Protein AF-A0A935YVG5-F1 (afdb_monomer_lite)

Structure (mmCIF, N/CA/C/O backbone):
data_AF-A0A935YVG5-F1
#
_entry.id   AF-A0A935YVG5-F1
#
loop_
_atom_site.group_PDB
_atom_site.id
_atom_site.type_symbol
_atom_site.label_atom_id
_atom_site.label_alt_id
_atom_site.label_comp_id
_atom_site.label_asym_id
_atom_site.label_entity_id
_atom_site.label_seq_id
_atom_site.pdbx_PDB_ins_code
_atom_site.Cartn_x
_atom_site.Cartn_y
_atom_site.Cartn_z
_atom_site.occupancy
_atom_site.B_iso_or_equiv
_atom_site.auth_seq_id
_atom_site.auth_comp_id
_atom_site.auth_asym_id
_atom_site.auth_atom_id
_atom_site.pdbx_PDB_model_num
ATOM 1 N N . MET A 1 1 ? 6.393 18.373 -29.516 1.00 70.44 1 MET A N 1
ATOM 2 C CA . MET A 1 1 ? 6.713 17.348 -30.542 1.00 70.44 1 MET A CA 1
ATOM 3 C C . MET A 1 1 ? 8.083 16.684 -30.357 1.00 70.44 1 MET A C 1
ATOM 5 O O . MET A 1 1 ? 8.184 15.503 -30.648 1.00 70.44 1 MET A O 1
ATOM 9 N N . TYR A 1 2 ? 9.106 17.361 -29.819 1.00 85.50 2 TYR A N 1
ATOM 10 C CA . TYR A 1 2 ? 10.445 16.775 -29.610 1.00 85.50 2 TYR A CA 1
ATOM 11 C C . TYR A 1 2 ? 10.489 15.604 -28.601 1.00 85.50 2 TYR A C 1
ATOM 13 O O . TYR A 1 2 ? 11.036 14.546 -28.892 1.00 85.50 2 TYR A O 1
ATOM 21 N N . ILE A 1 3 ? 9.833 15.750 -27.446 1.00 87.69 3 ILE A N 1
ATOM 22 C CA . ILE A 1 3 ? 9.812 14.728 -26.379 1.00 87.69 3 ILE A CA 1
ATOM 23 C C . ILE A 1 3 ? 9.183 13.404 -26.831 1.00 87.69 3 ILE A C 1
ATOM 25 O O . ILE A 1 3 ? 9.707 12.338 -26.523 1.00 87.69 3 ILE A O 1
ATOM 29 N N . ILE A 1 4 ? 8.094 13.463 -27.603 1.00 86.81 4 ILE A N 1
ATOM 30 C CA . ILE A 1 4 ? 7.417 12.257 -28.103 1.00 86.81 4 ILE A CA 1
ATOM 31 C C . ILE A 1 4 ? 8.350 11.479 -29.037 1.00 86.81 4 ILE A C 1
ATOM 33 O O . ILE A 1 4 ? 8.451 10.266 -28.897 1.00 86.81 4 ILE A O 1
ATOM 37 N N . SER A 1 5 ? 9.087 12.179 -29.909 1.00 83.69 5 SER A N 1
ATOM 38 C CA . SER A 1 5 ? 10.073 11.571 -30.814 1.00 83.69 5 SER A CA 1
ATOM 39 C C . SER A 1 5 ? 11.172 10.815 -30.056 1.00 83.69 5 SER A C 1
ATOM 41 O O . SER A 1 5 ? 11.518 9.683 -30.412 1.00 83.69 5 SER A O 1
ATOM 43 N N . ILE A 1 6 ? 11.675 11.392 -28.958 1.00 83.81 6 ILE A N 1
ATOM 44 C CA . ILE A 1 6 ? 12.670 10.736 -28.098 1.00 83.81 6 ILE A CA 1
ATOM 45 C C . ILE A 1 6 ? 12.079 9.484 -27.447 1.00 83.81 6 ILE A C 1
ATOM 47 O O . ILE A 1 6 ? 12.700 8.424 -27.499 1.00 83.81 6 ILE A O 1
ATOM 51 N N . ILE A 1 7 ? 10.867 9.570 -26.890 1.00 84.38 7 ILE A N 1
ATOM 52 C CA . ILE A 1 7 ? 10.200 8.423 -26.255 1.00 84.38 7 ILE A CA 1
ATOM 53 C C . ILE A 1 7 ? 10.009 7.288 -27.266 1.00 84.38 7 ILE A C 1
ATOM 55 O O . ILE A 1 7 ? 10.341 6.142 -26.969 1.00 84.38 7 ILE A O 1
ATOM 59 N N . THR A 1 8 ? 9.537 7.590 -28.478 1.00 81.75 8 THR A N 1
ATOM 60 C CA . THR A 1 8 ? 9.372 6.581 -29.533 1.00 81.75 8 THR A CA 1
ATOM 61 C C . THR A 1 8 ? 10.702 5.982 -29.986 1.00 81.75 8 THR A C 1
ATOM 63 O O . THR A 1 8 ? 10.772 4.777 -30.223 1.00 81.75 8 THR A O 1
ATOM 66 N N . SER A 1 9 ? 11.770 6.782 -30.036 1.00 79.94 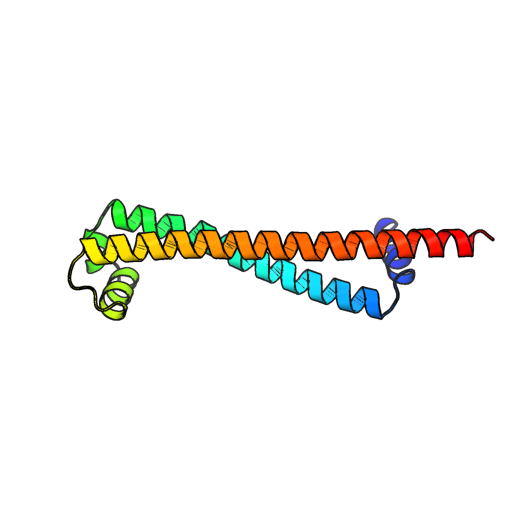9 SER A N 1
ATOM 67 C CA . SER A 1 9 ? 13.114 6.320 -30.402 1.00 79.94 9 SER A CA 1
ATOM 68 C C . SER A 1 9 ? 13.674 5.360 -29.353 1.00 79.94 9 SER A C 1
ATOM 70 O O . SER A 1 9 ? 14.085 4.251 -29.692 1.00 79.94 9 SER A O 1
ATOM 72 N N . VAL A 1 10 ? 13.589 5.717 -28.069 1.00 80.00 10 VAL A N 1
ATOM 73 C CA . VAL A 1 10 ? 13.984 4.842 -26.954 1.00 80.00 10 VAL A CA 1
ATOM 74 C C . VAL A 1 10 ? 13.149 3.562 -26.951 1.00 80.00 10 VAL A C 1
ATOM 76 O O . VAL A 1 10 ? 13.686 2.462 -26.836 1.00 80.00 10 VAL A O 1
ATOM 79 N N . TYR A 1 11 ? 11.838 3.676 -27.164 1.00 80.81 11 TYR A N 1
ATOM 80 C CA . TYR A 1 11 ? 10.948 2.519 -27.217 1.00 80.81 11 TYR A CA 1
ATOM 81 C C . TYR A 1 11 ? 11.244 1.590 -28.406 1.00 80.81 11 TYR A C 1
ATOM 83 O O . TYR A 1 11 ? 10.992 0.387 -28.329 1.00 80.81 11 TYR A O 1
ATOM 91 N N . SER A 1 12 ? 11.795 2.103 -29.508 1.00 81.38 12 SER A N 1
ATOM 92 C CA . SER A 1 12 ? 12.202 1.296 -30.667 1.00 81.38 12 SER A CA 1
ATOM 93 C C . SER A 1 12 ? 13.457 0.448 -30.402 1.00 81.38 12 SER A C 1
ATOM 95 O O . SER A 1 12 ? 13.623 -0.621 -30.992 1.00 81.38 12 SER A O 1
ATOM 97 N N . ILE A 1 13 ? 14.307 0.879 -29.462 1.00 82.88 13 ILE A N 1
ATOM 98 C CA . ILE A 1 13 ? 15.542 0.181 -29.075 1.00 82.88 13 ILE A CA 1
ATOM 99 C C . ILE A 1 13 ? 15.243 -1.051 -28.200 1.00 82.88 13 ILE A C 1
ATOM 101 O O . ILE A 1 13 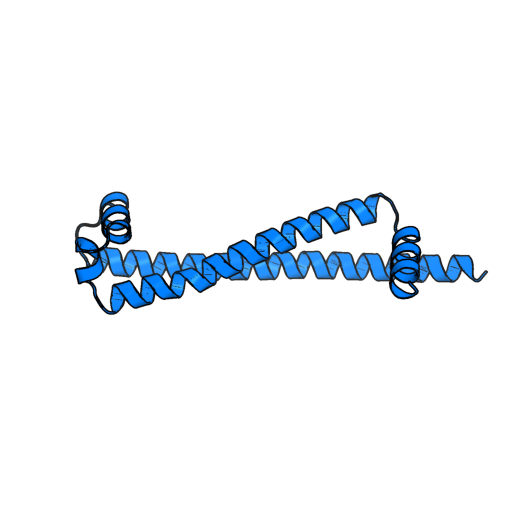? 16.032 -1.992 -28.168 1.00 82.88 13 ILE A O 1
ATOM 105 N N . LEU A 1 14 ? 14.089 -1.100 -27.528 1.00 81.62 14 LEU A N 1
ATOM 106 C CA . LEU A 1 14 ? 13.713 -2.241 -26.688 1.00 81.62 14 LEU A CA 1
ATOM 107 C C . LEU A 1 14 ? 13.173 -3.424 -27.503 1.00 81.62 14 LEU A C 1
ATOM 109 O O . LEU A 1 14 ? 12.308 -3.274 -28.372 1.00 81.62 14 LEU A O 1
ATOM 113 N N . ASN A 1 15 ? 13.602 -4.630 -27.127 1.00 85.25 15 ASN A N 1
ATOM 114 C CA . ASN A 1 15 ? 13.069 -5.881 -27.666 1.00 85.25 15 ASN A CA 1
ATOM 115 C C . ASN A 1 15 ? 11.648 -6.170 -27.146 1.00 85.25 15 ASN A C 1
ATOM 117 O O . ASN A 1 15 ? 11.240 -5.690 -26.087 1.00 85.25 15 ASN A O 1
ATOM 121 N N . ARG A 1 16 ? 10.891 -7.007 -27.874 1.00 84.19 16 ARG A N 1
ATOM 122 C CA . ARG A 1 16 ? 9.499 -7.367 -27.532 1.00 84.19 16 ARG A CA 1
ATOM 123 C C . ARG A 1 16 ? 9.370 -7.957 -26.123 1.00 84.19 16 ARG A C 1
ATOM 125 O O . ARG A 1 16 ? 8.459 -7.586 -25.395 1.00 84.19 16 ARG A O 1
ATOM 132 N N . GLU A 1 17 ? 10.323 -8.791 -25.713 1.00 86.00 17 GLU A N 1
ATOM 133 C CA . GLU A 1 17 ? 10.368 -9.375 -24.366 1.00 86.00 17 GLU A CA 1
ATOM 134 C C . GLU A 1 17 ? 10.540 -8.311 -23.264 1.00 86.00 17 GLU A C 1
ATOM 136 O O . GLU A 1 17 ? 9.843 -8.344 -22.250 1.00 86.00 17 GLU A O 1
ATOM 141 N N . GLN A 1 18 ? 11.421 -7.324 -23.475 1.00 86.94 18 GLN A N 1
ATOM 142 C CA . GLN A 1 18 ? 11.660 -6.239 -22.514 1.00 86.94 18 GLN A CA 1
ATOM 143 C C . GLN A 1 18 ? 10.421 -5.359 -22.349 1.00 86.94 18 GLN A C 1
ATOM 145 O O . GLN A 1 18 ? 10.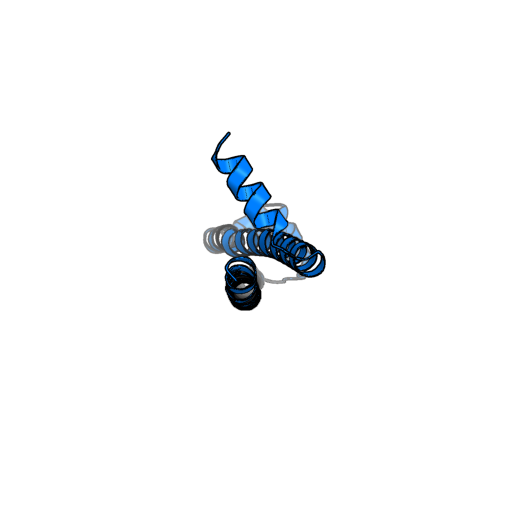100 -4.961 -21.234 1.00 86.94 18 GLN A O 1
ATOM 150 N N . LYS A 1 19 ? 9.690 -5.105 -23.441 1.00 87.50 19 LYS A N 1
ATOM 151 C CA . LYS A 1 19 ? 8.429 -4.350 -23.415 1.00 87.50 19 LYS A CA 1
ATOM 152 C C . LYS A 1 19 ? 7.356 -5.063 -22.597 1.00 87.50 19 LYS A C 1
ATOM 154 O O . LYS A 1 19 ? 6.702 -4.421 -21.780 1.00 87.50 19 LYS A O 1
ATOM 159 N N . THR A 1 20 ? 7.201 -6.376 -22.772 1.00 89.06 20 THR A N 1
ATOM 160 C CA . THR A 1 20 ? 6.238 -7.169 -21.994 1.00 89.06 20 THR A CA 1
ATOM 161 C C . THR A 1 20 ? 6.611 -7.211 -20.511 1.00 89.06 20 THR A C 1
ATOM 163 O O . THR A 1 20 ? 5.745 -6.982 -19.669 1.00 89.06 20 THR A O 1
ATOM 166 N N . LYS A 1 21 ? 7.894 -7.424 -20.177 1.00 89.56 21 LYS A N 1
ATOM 167 C CA . LYS A 1 21 ? 8.371 -7.383 -18.781 1.00 89.56 21 LYS A CA 1
ATOM 168 C C . LYS A 1 21 ? 8.148 -6.011 -18.141 1.00 89.56 21 LYS A C 1
ATOM 170 O O . LYS A 1 21 ? 7.664 -5.942 -17.016 1.00 89.56 21 LYS A O 1
ATOM 175 N N . MET A 1 22 ? 8.434 -4.933 -18.871 1.00 89.94 22 MET A N 1
ATOM 176 C CA . MET A 1 22 ? 8.201 -3.562 -18.411 1.00 89.94 22 MET A CA 1
ATOM 177 C C . MET A 1 22 ? 6.718 -3.298 -18.129 1.00 89.94 22 MET A C 1
ATOM 179 O O . MET A 1 22 ? 6.390 -2.749 -17.083 1.00 89.94 22 MET A O 1
ATOM 183 N N . LEU A 1 23 ? 5.817 -3.724 -19.023 1.00 91.25 23 LEU A N 1
ATOM 184 C CA . LEU A 1 23 ? 4.374 -3.561 -18.828 1.00 91.25 23 LEU A CA 1
ATOM 185 C C . LEU A 1 23 ? 3.876 -4.336 -17.601 1.00 91.25 23 LEU A C 1
ATOM 187 O O . LEU A 1 23 ? 3.104 -3.801 -16.809 1.00 91.25 23 LEU A O 1
ATOM 191 N N . PHE A 1 24 ? 4.343 -5.572 -17.415 1.00 93.06 24 PHE A N 1
ATOM 192 C CA . PHE A 1 24 ? 3.984 -6.381 -16.251 1.00 93.06 24 PHE A CA 1
ATOM 193 C C . PHE A 1 24 ? 4.455 -5.735 -14.939 1.00 93.06 24 PHE A C 1
ATOM 195 O O . PHE A 1 24 ? 3.675 -5.611 -13.997 1.00 93.06 24 PHE A O 1
ATOM 202 N N . LEU A 1 25 ? 5.701 -5.250 -14.901 1.00 93.19 25 LEU A N 1
ATOM 203 C CA . LEU A 1 25 ? 6.248 -4.521 -13.753 1.00 93.19 25 LEU A CA 1
ATOM 204 C C . LEU A 1 25 ? 5.484 -3.225 -13.471 1.00 93.19 25 LEU A C 1
ATOM 206 O O . LEU A 1 25 ? 5.259 -2.902 -12.310 1.00 93.19 25 LEU A O 1
ATOM 210 N N . GLN A 1 26 ? 5.041 -2.510 -14.508 1.00 93.31 26 GLN A N 1
ATOM 211 C CA . GLN A 1 26 ? 4.241 -1.296 -14.352 1.00 93.31 26 GLN A CA 1
ATOM 212 C C . GLN A 1 26 ? 2.878 -1.589 -13.711 1.00 93.31 26 GLN A C 1
ATOM 214 O O . GLN A 1 26 ? 2.447 -0.861 -12.818 1.00 93.31 26 GLN A O 1
ATOM 219 N N . ILE A 1 27 ? 2.210 -2.664 -14.141 1.00 95.31 27 ILE A N 1
ATOM 220 C CA . ILE A 1 27 ? 0.939 -3.106 -13.550 1.00 95.31 27 ILE A CA 1
ATOM 221 C C . ILE A 1 27 ? 1.159 -3.535 -12.095 1.00 95.31 27 ILE A C 1
ATOM 223 O O . ILE A 1 27 ? 0.411 -3.120 -11.211 1.00 95.31 27 ILE A O 1
ATOM 227 N N . PHE A 1 28 ? 2.213 -4.310 -11.828 1.00 93.62 28 PHE A N 1
ATOM 228 C CA . PHE A 1 28 ? 2.562 -4.736 -10.473 1.00 93.62 28 PHE A CA 1
ATOM 229 C C . PHE A 1 28 ? 2.885 -3.547 -9.557 1.00 93.62 28 PHE A C 1
ATOM 231 O O . PHE A 1 28 ? 2.457 -3.514 -8.406 1.00 93.62 28 PHE A O 1
ATOM 238 N N . PHE A 1 29 ? 3.568 -2.526 -10.078 1.00 95.06 29 PHE A N 1
ATOM 239 C CA . PHE A 1 29 ? 3.839 -1.284 -9.358 1.00 95.06 29 PHE A CA 1
ATOM 240 C C . PHE A 1 29 ? 2.565 -0.505 -9.025 1.00 95.06 29 PHE A C 1
ATOM 242 O O . PHE A 1 29 ? 2.397 -0.071 -7.887 1.00 95.06 29 PHE A O 1
ATOM 249 N N . ALA A 1 30 ? 1.638 -0.378 -9.977 1.00 96.19 30 ALA A N 1
ATOM 250 C CA . ALA A 1 30 ? 0.347 0.256 -9.719 1.00 96.19 30 ALA A CA 1
ATOM 251 C C . ALA A 1 30 ? -0.442 -0.492 -8.631 1.00 96.19 30 ALA A C 1
ATOM 253 O O . ALA A 1 30 ? -1.002 0.128 -7.730 1.00 96.19 30 ALA A O 1
ATOM 254 N N . PHE A 1 31 ? -0.433 -1.826 -8.669 1.00 96.00 31 PHE A N 1
ATOM 255 C CA . PHE A 1 31 ? -1.062 -2.654 -7.642 1.00 96.00 31 PHE A CA 1
ATOM 256 C C . PHE A 1 31 ? -0.404 -2.483 -6.263 1.00 96.00 31 PHE A C 1
ATOM 258 O O . PHE A 1 31 ? -1.095 -2.305 -5.261 1.00 96.00 31 PHE A O 1
ATOM 265 N N . SER A 1 32 ? 0.930 -2.456 -6.215 1.00 96.25 32 SER A N 1
ATOM 266 C CA . SER A 1 32 ? 1.702 -2.173 -5.000 1.00 96.25 32 SER A CA 1
ATOM 267 C C . SER A 1 32 ? 1.329 -0.823 -4.384 1.00 96.25 32 SER A C 1
ATOM 269 O O . SER A 1 32 ? 1.119 -0.738 -3.177 1.00 96.25 32 SER A O 1
ATOM 271 N N . ALA A 1 33 ? 1.152 0.218 -5.204 1.00 95.94 33 ALA A N 1
ATOM 272 C CA . ALA A 1 33 ? 0.728 1.534 -4.731 1.00 95.94 33 ALA A CA 1
ATOM 273 C C . ALA A 1 33 ? -0.670 1.506 -4.086 1.00 95.94 33 ALA A C 1
ATOM 275 O O . ALA A 1 33 ? -0.882 2.139 -3.053 1.00 95.94 33 ALA A O 1
ATOM 276 N N . VAL A 1 34 ? -1.615 0.738 -4.639 1.00 96.81 34 VAL A N 1
ATOM 277 C CA . VAL A 1 34 ? -2.946 0.565 -4.030 1.00 96.81 34 VAL A CA 1
ATOM 278 C C . VAL A 1 34 ? -2.836 -0.113 -2.664 1.00 96.81 34 VAL A C 1
ATOM 280 O O . VAL A 1 34 ? -3.425 0.368 -1.697 1.00 96.81 34 VAL A O 1
ATOM 283 N N . ILE A 1 35 ? -2.042 -1.183 -2.554 1.00 96.19 35 ILE A N 1
ATOM 284 C CA . ILE A 1 35 ? -1.797 -1.861 -1.272 1.00 96.19 35 ILE A CA 1
ATOM 285 C C . ILE A 1 35 ? -1.165 -0.900 -0.261 1.00 96.19 35 ILE A C 1
ATOM 287 O O . ILE A 1 35 ? -1.574 -0.890 0.898 1.00 96.19 35 ILE A O 1
ATOM 291 N N . GLN A 1 36 ? -0.218 -0.067 -0.693 1.00 95.62 36 GLN A N 1
ATOM 292 C CA . GLN A 1 36 ? 0.419 0.928 0.169 1.00 95.62 36 GLN A CA 1
ATOM 293 C C . GLN A 1 36 ? -0.575 1.927 0.744 1.00 95.62 36 GLN A C 1
ATOM 295 O O . GLN A 1 36 ? -0.582 2.175 1.951 1.00 95.62 36 GLN A O 1
ATOM 300 N N . VAL A 1 37 ? -1.451 2.463 -0.107 1.00 96.38 37 VAL A N 1
ATOM 301 C CA . VAL A 1 37 ? -2.501 3.387 0.325 1.00 96.38 37 VAL A CA 1
ATOM 302 C C . VAL A 1 37 ? -3.436 2.707 1.320 1.00 96.38 37 VAL A C 1
ATOM 304 O O . VAL A 1 37 ? -3.728 3.293 2.356 1.00 96.38 37 VAL A O 1
ATOM 307 N N . ILE A 1 38 ? -3.855 1.465 1.063 1.00 95.12 38 ILE A N 1
ATOM 308 C CA . ILE A 1 38 ? -4.707 0.695 1.983 1.00 95.12 38 ILE A CA 1
ATOM 309 C C . ILE A 1 38 ? -3.997 0.455 3.325 1.00 95.12 38 ILE A C 1
ATOM 311 O O . ILE A 1 38 ? -4.598 0.641 4.385 1.00 95.12 38 ILE A O 1
ATOM 315 N N . GLY A 1 39 ? -2.716 0.080 3.293 1.00 94.38 39 GLY A N 1
ATOM 316 C CA . GLY A 1 39 ? -1.908 -0.162 4.485 1.00 94.38 39 GLY A CA 1
ATOM 317 C C . GLY A 1 39 ? -1.803 1.078 5.371 1.00 94.38 39 GLY A C 1
ATOM 318 O O . GLY A 1 39 ? -2.072 1.000 6.567 1.00 94.38 39 GLY A O 1
ATOM 319 N N . VAL A 1 40 ? -1.497 2.240 4.790 1.00 93.38 40 VAL A N 1
ATOM 320 C CA . VAL A 1 40 ? -1.432 3.518 5.524 1.00 93.38 40 VAL A CA 1
ATOM 321 C C . VAL A 1 40 ? -2.820 3.980 5.977 1.00 93.38 40 VAL A C 1
ATOM 323 O O . VAL A 1 40 ? -2.983 4.424 7.113 1.00 93.38 40 VAL A O 1
ATOM 326 N N . ALA A 1 41 ? -3.842 3.826 5.132 1.00 94.19 41 ALA A N 1
ATOM 327 C CA . ALA A 1 41 ? -5.218 4.190 5.461 1.00 94.19 41 ALA A CA 1
ATOM 328 C C . ALA A 1 41 ? -5.774 3.388 6.645 1.00 94.19 41 ALA A C 1
ATOM 330 O O . ALA A 1 41 ? -6.646 3.898 7.341 1.00 94.19 41 ALA A O 1
ATOM 331 N N . SER A 1 42 ? -5.250 2.188 6.924 1.00 92.06 42 SER A N 1
ATOM 332 C CA . SER A 1 42 ? -5.648 1.365 8.078 1.00 92.06 42 SER A CA 1
ATOM 333 C C . SER A 1 42 ? -5.310 1.976 9.448 1.00 92.06 42 SER A C 1
ATOM 335 O O . SER A 1 42 ? -5.880 1.565 10.460 1.00 92.06 42 SER A O 1
ATOM 337 N N . ILE A 1 43 ? -4.430 2.984 9.497 1.00 92.06 43 ILE A N 1
ATOM 338 C CA . ILE A 1 43 ? -4.062 3.687 10.734 1.00 92.06 43 ILE A CA 1
ATOM 339 C C . ILE A 1 43 ? -5.227 4.546 11.236 1.00 92.06 43 ILE A C 1
ATOM 341 O O . ILE A 1 43 ? -5.544 4.529 12.422 1.00 92.06 43 ILE A O 1
ATOM 345 N N . ALA A 1 44 ? -5.899 5.273 10.341 1.00 91.94 44 ALA A N 1
ATOM 346 C CA . ALA A 1 44 ? -7.002 6.164 10.700 1.00 91.94 44 ALA A CA 1
ATOM 347 C C . ALA A 1 44 ? -8.167 5.460 11.434 1.00 91.94 44 ALA A C 1
ATOM 349 O O . ALA A 1 44 ? -8.538 5.924 12.515 1.00 91.94 44 ALA A O 1
ATOM 350 N N . PRO A 1 45 ? -8.735 4.339 10.937 1.00 90.44 45 PRO A N 1
ATOM 351 C CA . PRO A 1 45 ? -9.792 3.628 11.647 1.00 90.44 45 PRO A CA 1
ATOM 352 C C . PRO A 1 45 ? -9.301 3.009 12.960 1.00 90.44 45 PRO A C 1
ATOM 354 O O . PRO A 1 45 ? -10.070 2.970 13.914 1.00 90.44 45 PRO A O 1
ATOM 357 N N . PHE A 1 46 ? -8.034 2.592 13.053 1.00 91.31 46 PHE A N 1
ATOM 358 C CA . PHE A 1 46 ? -7.466 2.102 14.311 1.00 91.31 46 PHE A CA 1
ATOM 359 C C . PHE A 1 46 ? -7.393 3.203 15.376 1.00 91.31 46 PHE A C 1
ATOM 361 O O . PHE A 1 46 ? -7.874 3.009 16.491 1.00 91.31 46 PHE A O 1
ATOM 368 N N . ILE A 1 47 ? -6.870 4.381 15.021 1.00 91.75 47 ILE A N 1
ATOM 369 C CA . ILE A 1 47 ? -6.821 5.537 15.928 1.00 91.75 47 ILE A CA 1
ATOM 370 C C . ILE A 1 47 ? -8.230 5.967 16.348 1.00 91.75 47 ILE A C 1
ATOM 372 O O . ILE A 1 47 ? -8.462 6.257 17.522 1.00 91.75 47 ILE A O 1
ATOM 376 N N . GLY A 1 48 ? -9.185 5.976 15.414 1.00 90.69 48 GLY A N 1
ATOM 377 C CA . GLY A 1 48 ? -10.583 6.279 15.718 1.00 90.69 48 GLY A CA 1
ATOM 378 C C . GLY A 1 48 ? -11.192 5.296 16.719 1.00 90.69 48 GLY A C 1
ATOM 379 O O . GLY A 1 48 ? -11.852 5.717 17.667 1.00 90.69 48 GLY A O 1
ATOM 380 N N . LEU A 1 49 ? -10.909 4.002 16.554 1.00 91.38 49 LEU A N 1
ATOM 381 C CA . LEU A 1 49 ? -11.411 2.951 17.431 1.00 91.38 49 LEU A CA 1
ATOM 382 C C . LEU A 1 49 ? -10.865 3.061 18.864 1.00 91.38 49 LEU A C 1
ATOM 384 O O . LEU A 1 49 ? -11.638 2.952 19.811 1.00 91.38 49 LEU A O 1
ATOM 388 N N . ILE A 1 50 ? -9.560 3.306 19.038 1.00 91.62 50 ILE A N 1
ATOM 389 C CA . ILE A 1 50 ? -8.964 3.442 20.383 1.00 91.62 50 ILE A CA 1
ATOM 390 C C . ILE A 1 50 ? -9.367 4.746 21.080 1.00 91.62 50 ILE A C 1
ATOM 392 O O . ILE A 1 50 ? -9.406 4.798 22.305 1.00 91.62 50 ILE A O 1
ATOM 396 N N . SER A 1 51 ? -9.655 5.798 20.306 1.00 91.69 51 SER A N 1
ATOM 397 C CA . SER A 1 51 ? -10.017 7.118 20.838 1.00 91.69 51 SER A CA 1
ATOM 398 C C . SER A 1 51 ? -11.463 7.161 21.330 1.00 91.69 51 SER A C 1
ATOM 400 O O . SER A 1 51 ? -11.765 7.875 22.282 1.00 91.69 51 SER A O 1
ATOM 402 N N . ASN A 1 52 ? -12.361 6.409 20.686 1.00 90.88 52 ASN A N 1
ATOM 403 C CA . ASN A 1 52 ? -13.740 6.255 21.131 1.00 90.88 52 ASN A CA 1
ATOM 404 C C . ASN A 1 52 ? -14.221 4.804 20.938 1.00 90.88 52 ASN A C 1
ATOM 406 O O . ASN A 1 52 ? -14.762 4.477 19.876 1.00 90.88 52 ASN A O 1
ATOM 410 N N . PRO A 1 53 ? -14.093 3.947 21.965 1.00 85.44 53 PRO A N 1
ATOM 411 C CA . PRO A 1 53 ? -14.545 2.558 21.907 1.00 85.44 53 PRO A CA 1
ATOM 412 C C . PRO A 1 53 ? -16.065 2.396 21.736 1.00 85.44 53 PRO A C 1
ATOM 414 O O . PRO A 1 53 ? -16.512 1.376 21.211 1.00 85.44 53 PRO A O 1
ATOM 417 N N . GLU A 1 54 ? -16.878 3.405 22.081 1.00 87.44 54 GLU A N 1
ATOM 418 C CA . GLU A 1 54 ? -18.326 3.398 21.795 1.00 87.44 54 GLU A CA 1
ATOM 419 C C . GLU A 1 54 ? -18.626 3.469 20.284 1.00 87.44 54 GLU A C 1
ATOM 421 O O . GLU A 1 54 ? -19.748 3.213 19.839 1.00 87.44 54 GLU A O 1
ATOM 426 N N . SER A 1 55 ? -17.614 3.740 19.450 1.00 85.56 55 SER A N 1
ATOM 427 C CA . SER A 1 55 ? -17.724 3.666 17.987 1.00 85.56 55 SER A CA 1
ATOM 428 C C . SER A 1 55 ? -18.111 2.269 17.488 1.00 85.56 55 SER A C 1
ATOM 430 O O . SER A 1 55 ? -18.642 2.147 16.386 1.00 85.56 55 SER A O 1
ATOM 432 N N . ILE A 1 56 ? -17.879 1.217 18.285 1.00 86.69 56 ILE A N 1
ATOM 433 C CA . ILE A 1 56 ? -18.232 -0.168 17.939 1.00 8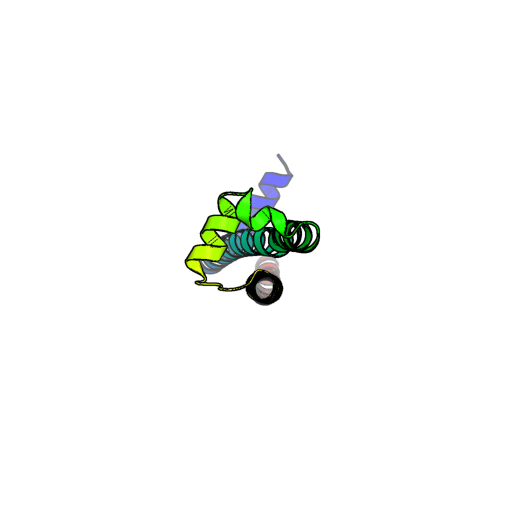6.69 56 ILE A CA 1
ATOM 434 C C . ILE A 1 56 ? -19.746 -0.348 17.822 1.00 86.69 56 ILE A C 1
ATOM 436 O O . ILE A 1 56 ? -20.205 -1.018 16.904 1.00 86.69 56 ILE A O 1
ATOM 440 N N . SER A 1 57 ? -20.527 0.259 18.720 1.00 83.00 57 SER A N 1
ATOM 441 C CA . SER A 1 57 ? -21.990 0.138 18.720 1.00 83.00 57 SER A CA 1
ATOM 442 C C . SER A 1 57 ? -22.669 1.159 17.805 1.00 83.00 57 SER A C 1
ATOM 444 O O . SER A 1 57 ? -23.762 0.910 17.300 1.00 83.00 57 SER A O 1
ATOM 446 N N . THR A 1 58 ? -22.027 2.303 17.565 1.00 86.81 58 THR A N 1
ATOM 447 C CA . THR A 1 58 ? -22.598 3.404 16.774 1.00 86.81 58 THR A CA 1
ATOM 448 C C . THR A 1 58 ? -22.276 3.311 15.281 1.00 86.81 58 THR A C 1
ATOM 450 O O . THR A 1 58 ? -23.088 3.724 14.449 1.00 86.81 58 THR A O 1
ATOM 453 N N . ASN A 1 59 ? -21.126 2.744 14.900 1.00 88.44 59 ASN A N 1
ATOM 454 C CA . ASN A 1 59 ? -20.724 2.608 13.503 1.00 88.44 59 ASN A CA 1
ATOM 455 C C . ASN A 1 59 ? -21.024 1.202 12.965 1.00 88.44 59 ASN A C 1
ATOM 457 O O . ASN A 1 59 ? -20.473 0.209 13.435 1.00 88.44 59 ASN A O 1
ATOM 461 N N . LYS A 1 60 ? -21.822 1.127 11.892 1.00 89.12 60 LYS A N 1
ATOM 462 C CA . LYS A 1 60 ? -22.178 -0.136 11.220 1.00 89.12 60 LYS A CA 1
ATOM 463 C C . LYS A 1 60 ? -20.957 -0.946 10.770 1.00 89.12 60 LYS A C 1
ATOM 465 O O . LYS A 1 60 ? -21.018 -2.170 10.777 1.00 89.12 60 LYS A O 1
ATOM 470 N N . VAL A 1 61 ? -19.866 -0.280 10.383 1.00 88.06 61 VAL A N 1
ATOM 471 C CA . VAL A 1 61 ? -18.633 -0.945 9.935 1.00 88.06 61 VAL A CA 1
ATOM 472 C C . VAL A 1 61 ? -17.944 -1.642 11.104 1.00 88.06 61 VAL A C 1
ATOM 474 O O . VAL A 1 61 ? -17.617 -2.821 10.996 1.00 88.06 61 VAL A O 1
ATOM 477 N N . PHE A 1 62 ? -17.760 -0.953 12.235 1.00 89.12 62 PHE A N 1
ATOM 478 C CA . PHE A 1 62 ? -17.144 -1.567 13.412 1.00 89.12 62 PHE A CA 1
ATOM 479 C C . PHE A 1 62 ? -18.042 -2.636 14.033 1.00 89.12 62 PHE A C 1
ATOM 481 O O . PHE A 1 62 ? -17.530 -3.695 14.368 1.00 89.12 62 PHE A O 1
ATOM 488 N N . ALA A 1 63 ? -19.360 -2.419 14.096 1.00 89.38 63 ALA A N 1
ATOM 489 C CA . ALA A 1 63 ? -20.313 -3.422 14.574 1.00 89.38 63 ALA A CA 1
ATOM 490 C C . ALA A 1 63 ? -20.260 -4.713 13.740 1.00 89.38 63 ALA A C 1
ATOM 492 O O . ALA A 1 63 ? -20.208 -5.812 14.290 1.00 89.38 63 ALA A O 1
ATOM 493 N N . PHE A 1 64 ? -20.217 -4.584 12.409 1.00 90.25 64 PHE A N 1
ATOM 494 C CA . PHE A 1 64 ? -20.085 -5.728 11.509 1.00 90.25 64 PHE A CA 1
ATOM 495 C C . PHE A 1 64 ? -18.766 -6.475 11.728 1.00 90.25 64 PHE A C 1
ATOM 497 O O . PHE A 1 64 ? -18.768 -7.696 11.842 1.00 90.25 64 PHE A O 1
ATOM 504 N N . LEU A 1 65 ? -17.642 -5.756 11.829 1.00 89.56 65 LEU A N 1
ATOM 505 C CA . LEU A 1 65 ? -16.330 -6.365 12.071 1.00 89.56 65 LEU A CA 1
ATOM 506 C C . LEU A 1 65 ? -16.232 -7.016 13.458 1.00 89.56 65 LEU A C 1
ATOM 508 O O . LEU A 1 65 ? -15.604 -8.063 13.594 1.00 89.56 65 LEU A O 1
ATOM 512 N N . TYR A 1 66 ? -16.869 -6.421 14.466 1.00 89.69 66 TYR A N 1
ATOM 513 C CA . TYR A 1 66 ? -16.940 -6.948 15.826 1.00 89.69 66 TYR A CA 1
ATOM 514 C C . TYR A 1 66 ? -17.688 -8.284 15.864 1.00 89.69 66 TYR A C 1
ATOM 516 O O . TYR A 1 66 ? -17.188 -9.255 16.427 1.00 89.69 66 TYR A O 1
ATOM 524 N N . GLN A 1 67 ? -18.847 -8.354 15.202 1.00 88.38 67 GLN A N 1
ATOM 525 C CA . GLN A 1 67 ? -19.643 -9.578 15.114 1.00 88.38 67 GLN A CA 1
ATOM 526 C C . GLN A 1 67 ? -18.986 -10.634 14.213 1.00 88.38 67 GLN A C 1
ATOM 528 O O . GLN A 1 67 ? -19.022 -11.817 14.530 1.00 88.38 67 GLN A O 1
ATOM 533 N N . PHE A 1 68 ? -18.359 -10.222 13.107 1.00 90.31 68 PHE A N 1
ATOM 534 C CA . PHE A 1 68 ? -17.646 -11.129 12.202 1.00 90.31 68 PHE A CA 1
ATOM 535 C C . PHE A 1 68 ? -16.436 -11.792 12.870 1.00 90.31 68 PHE A C 1
ATOM 537 O O . PHE A 1 68 ? -16.159 -12.960 12.619 1.00 90.31 68 PHE A O 1
ATOM 544 N N . GLY A 1 69 ? -15.718 -11.053 13.720 1.00 84.38 69 GLY A N 1
ATOM 545 C CA . GLY A 1 69 ? -14.597 -11.583 14.494 1.00 84.38 69 GLY A CA 1
ATOM 546 C C . GLY A 1 69 ? -14.991 -12.334 15.769 1.00 84.38 69 GLY A C 1
ATOM 547 O O . GLY A 1 69 ? -14.095 -12.743 16.500 1.00 84.38 69 GLY A O 1
ATOM 548 N N . ASP A 1 70 ? -16.295 -12.492 16.034 1.00 87.81 70 ASP A N 1
ATOM 549 C CA . ASP A 1 70 ? -16.871 -13.161 17.211 1.00 87.81 70 ASP A CA 1
ATOM 550 C C . ASP A 1 70 ? -16.259 -12.690 18.546 1.00 87.81 70 ASP A C 1
ATOM 552 O O . ASP A 1 70 ? -15.965 -13.462 19.462 1.00 87.81 70 ASP A O 1
ATOM 556 N N . PHE A 1 71 ? -16.004 -11.381 18.642 1.00 89.00 71 PHE A N 1
ATOM 557 C CA . PHE A 1 71 ? -15.387 -10.798 19.824 1.00 89.00 71 PHE A CA 1
ATOM 558 C C . PHE A 1 71 ? -16.403 -10.665 20.960 1.00 89.00 71 PHE A C 1
ATOM 560 O O . PHE A 1 71 ? -17.517 -10.173 20.787 1.00 89.00 71 PHE A O 1
ATOM 567 N N . THR A 1 72 ? -15.994 -11.063 22.161 1.00 86.12 72 THR A N 1
ATOM 568 C CA . THR A 1 72 ? -16.834 -11.007 23.367 1.00 86.12 72 THR A CA 1
ATOM 569 C C . THR A 1 72 ? -16.595 -9.757 24.209 1.00 86.12 72 THR A C 1
ATOM 571 O O . THR A 1 72 ? -17.462 -9.384 24.996 1.00 86.12 72 THR A O 1
ATOM 574 N N . SER A 1 73 ? -15.452 -9.085 24.032 1.00 89.44 73 SER A N 1
ATOM 575 C CA . SER A 1 73 ? -15.123 -7.841 24.728 1.00 89.44 73 SER A CA 1
ATOM 576 C C . SER A 1 73 ? -14.578 -6.771 23.780 1.00 89.44 73 SER A C 1
ATOM 578 O O . SER A 1 73 ? -13.863 -7.061 22.815 1.00 89.44 73 SER A O 1
ATOM 580 N N . THR A 1 74 ? -14.867 -5.510 24.107 1.00 89.75 74 THR A N 1
ATOM 581 C CA . THR A 1 74 ? -14.317 -4.328 23.429 1.00 89.75 74 THR A CA 1
ATOM 582 C C . THR A 1 74 ? -12.789 -4.335 23.417 1.00 89.75 74 THR A C 1
ATOM 584 O O . THR A 1 74 ? -12.178 -4.023 22.398 1.00 89.75 74 THR A O 1
ATOM 587 N N . GLU A 1 75 ? -12.160 -4.739 24.520 1.00 90.50 75 GLU A N 1
ATOM 588 C CA . GLU A 1 75 ? -10.701 -4.803 24.654 1.00 90.50 75 GLU A CA 1
ATOM 589 C C . GLU A 1 75 ? -10.091 -5.829 23.690 1.00 90.50 75 GLU A C 1
ATOM 591 O O . GLU A 1 75 ? -9.123 -5.526 22.991 1.00 90.50 75 GLU A O 1
ATOM 596 N N . SER A 1 76 ? -10.694 -7.020 23.585 1.00 91.62 76 SER A N 1
ATOM 597 C CA . SER A 1 76 ? -10.257 -8.057 22.643 1.00 91.62 76 SER A CA 1
ATOM 598 C C . SER A 1 76 ? -10.406 -7.608 21.189 1.00 91.62 76 SER A C 1
ATOM 600 O O . SER A 1 76 ? -9.517 -7.875 20.380 1.00 91.62 76 SER A O 1
ATOM 602 N N . PHE A 1 77 ? -11.483 -6.887 20.861 1.00 92.06 77 PHE A N 1
ATOM 603 C CA . PHE A 1 77 ? -11.671 -6.320 19.524 1.00 92.06 77 PHE A CA 1
ATOM 604 C C . PHE A 1 77 ? -10.612 -5.267 19.193 1.00 92.06 77 PHE A C 1
ATOM 606 O O . PHE A 1 77 ? -9.990 -5.335 18.134 1.00 92.06 77 PHE A O 1
ATOM 613 N N . VAL A 1 78 ? -10.362 -4.325 20.107 1.00 91.88 78 VAL A N 1
ATOM 614 C CA . VAL A 1 78 ? -9.332 -3.288 19.942 1.00 91.88 78 VAL A CA 1
ATOM 615 C C . VAL A 1 78 ? -7.952 -3.916 19.751 1.00 91.88 78 VAL A C 1
ATOM 617 O O . VAL A 1 78 ? -7.213 -3.515 18.851 1.00 91.88 78 VAL A O 1
ATOM 620 N N . PHE A 1 79 ? -7.612 -4.928 20.551 1.00 91.56 79 PHE A N 1
ATOM 621 C CA . PHE A 1 79 ? -6.346 -5.647 20.429 1.00 91.56 79 PHE A CA 1
ATOM 622 C C . PHE A 1 79 ? -6.228 -6.392 19.090 1.00 91.56 79 PHE A C 1
ATOM 624 O O . PHE A 1 79 ? -5.198 -6.307 18.419 1.00 91.56 79 PHE A O 1
ATOM 631 N N . GLY A 1 80 ? -7.297 -7.061 18.649 1.00 91.81 80 GLY A N 1
ATOM 632 C CA . GLY A 1 80 ? -7.355 -7.699 17.333 1.00 91.81 80 GLY A CA 1
ATOM 633 C C . GLY A 1 80 ? -7.178 -6.697 16.189 1.00 91.81 80 GLY A C 1
ATOM 634 O O . GLY A 1 80 ? -6.413 -6.946 15.258 1.00 91.81 80 GLY A O 1
ATOM 635 N N . PHE A 1 81 ? -7.815 -5.528 16.288 1.00 92.12 81 PHE A N 1
ATOM 636 C CA . PHE A 1 81 ? -7.681 -4.451 15.307 1.00 92.12 81 PHE A CA 1
ATOM 637 C C . PHE A 1 81 ? -6.265 -3.859 15.289 1.00 92.12 81 PHE A C 1
ATOM 639 O O . PHE A 1 81 ? -5.742 -3.559 14.219 1.00 92.12 81 PHE A O 1
ATOM 646 N N . ALA A 1 82 ? -5.609 -3.753 16.450 1.00 92.50 82 ALA A N 1
ATOM 647 C CA . ALA A 1 82 ? -4.212 -3.332 16.544 1.00 92.50 82 ALA A CA 1
ATOM 648 C C . ALA A 1 82 ? -3.288 -4.289 15.778 1.00 92.50 82 ALA A C 1
ATOM 650 O O . ALA A 1 82 ? -2.478 -3.853 14.957 1.00 92.50 82 ALA A O 1
ATOM 651 N N . ILE A 1 83 ? -3.444 -5.599 16.001 1.00 94.56 83 ILE A N 1
ATOM 652 C CA . ILE A 1 83 ? -2.687 -6.626 15.274 1.00 94.56 83 ILE A CA 1
ATOM 653 C C . ILE A 1 83 ? -2.978 -6.536 13.775 1.00 94.56 83 ILE A C 1
ATOM 655 O O . ILE A 1 83 ? -2.043 -6.536 12.976 1.00 94.56 83 ILE A O 1
ATOM 659 N N . LEU A 1 84 ? -4.249 -6.409 13.386 1.00 93.06 84 LEU A N 1
ATOM 660 C CA . LEU A 1 84 ? -4.652 -6.277 11.988 1.00 93.06 84 LEU A CA 1
ATOM 661 C C . LEU A 1 84 ? -3.968 -5.083 11.308 1.00 93.06 84 LEU A C 1
ATOM 663 O O . LEU A 1 84 ? -3.398 -5.243 10.230 1.00 93.06 84 LEU A O 1
ATOM 667 N N . SER A 1 85 ? -3.976 -3.905 11.935 1.00 93.81 85 SER A N 1
ATOM 668 C CA . SER A 1 85 ? -3.316 -2.710 11.399 1.00 93.81 85 SER A CA 1
ATOM 669 C C . SER A 1 85 ? -1.802 -2.893 11.279 1.00 93.81 85 SER A C 1
ATOM 671 O O . SER A 1 85 ? -1.225 -2.535 10.252 1.00 93.81 85 SER A O 1
ATOM 673 N N . ILE A 1 86 ? -1.150 -3.509 12.271 1.00 95.06 86 ILE A N 1
ATOM 674 C CA . ILE A 1 86 ? 0.286 -3.824 12.199 1.00 95.06 86 ILE A CA 1
ATOM 675 C C . ILE A 1 86 ? 0.569 -4.766 11.025 1.00 95.06 86 ILE A C 1
ATOM 677 O O . ILE A 1 86 ? 1.458 -4.494 10.219 1.00 95.06 86 ILE A O 1
ATOM 681 N N . VAL A 1 87 ? -0.204 -5.846 10.887 1.00 95.81 87 VAL A N 1
ATOM 682 C CA . VAL A 1 87 ? -0.060 -6.807 9.786 1.00 95.81 87 VAL A CA 1
ATOM 683 C C . VAL A 1 87 ? -0.254 -6.119 8.436 1.00 95.81 87 VAL A C 1
ATOM 685 O O . VAL A 1 87 ? 0.562 -6.313 7.538 1.00 95.81 87 VAL A O 1
ATOM 688 N N . MET A 1 88 ? -1.269 -5.265 8.293 1.00 95.50 88 MET A N 1
ATOM 689 C CA . MET A 1 88 ? -1.521 -4.500 7.066 1.00 95.50 88 MET A CA 1
ATOM 690 C C . MET A 1 88 ? -0.337 -3.601 6.697 1.00 95.50 88 MET A C 1
ATOM 692 O O . MET A 1 88 ? 0.075 -3.577 5.537 1.00 95.50 88 MET A O 1
ATOM 696 N N . ILE A 1 89 ? 0.260 -2.908 7.671 1.00 95.31 89 ILE A N 1
ATOM 697 C CA . ILE A 1 89 ? 1.447 -2.068 7.457 1.00 95.31 89 ILE A CA 1
ATOM 698 C C . ILE A 1 89 ? 2.655 -2.920 7.051 1.00 95.31 89 ILE A C 1
ATOM 700 O O . ILE A 1 89 ? 3.370 -2.566 6.111 1.00 95.31 89 ILE A O 1
ATOM 704 N N . VAL A 1 90 ? 2.893 -4.042 7.732 1.00 96.75 90 VAL A N 1
ATOM 705 C CA . VAL A 1 90 ? 4.017 -4.941 7.434 1.00 96.75 90 VAL A CA 1
ATOM 706 C C . VAL A 1 90 ? 3.879 -5.533 6.033 1.00 96.75 90 VAL A C 1
ATOM 708 O O . VAL A 1 90 ? 4.830 -5.473 5.255 1.00 96.75 90 VAL A O 1
ATOM 711 N N . VAL A 1 91 ? 2.697 -6.040 5.674 1.00 96.50 91 VAL A N 1
ATOM 712 C CA . VAL A 1 91 ? 2.423 -6.583 4.336 1.00 96.50 91 VAL A CA 1
ATOM 713 C C . VAL A 1 91 ? 2.578 -5.498 3.278 1.00 96.50 91 VAL A C 1
ATOM 715 O O . VAL A 1 91 ? 3.260 -5.720 2.280 1.00 96.50 91 VAL A O 1
ATOM 718 N N . SER A 1 92 ? 2.014 -4.312 3.511 1.00 96.19 92 SER A N 1
ATOM 719 C CA . SER A 1 92 ? 2.146 -3.164 2.614 1.00 96.19 92 SER A CA 1
ATOM 720 C C . SER A 1 92 ? 3.608 -2.834 2.322 1.00 96.19 92 SER A C 1
ATOM 722 O O . SER A 1 92 ? 4.020 -2.802 1.164 1.00 96.19 92 SER A O 1
ATOM 724 N N . ASN A 1 93 ? 4.423 -2.675 3.365 1.00 95.88 93 ASN A N 1
ATOM 725 C CA . ASN A 1 93 ? 5.844 -2.380 3.208 1.00 95.88 93 ASN A CA 1
ATOM 726 C C . ASN A 1 93 ? 6.617 -3.535 2.561 1.00 95.88 93 ASN A C 1
ATOM 728 O O . ASN A 1 93 ? 7.512 -3.290 1.752 1.00 95.88 93 ASN A O 1
ATOM 732 N N . GLY A 1 94 ? 6.260 -4.784 2.865 1.00 97.06 94 GLY A N 1
ATOM 733 C CA . GLY A 1 94 ? 6.834 -5.960 2.216 1.00 97.06 94 GLY A CA 1
ATOM 734 C C . GLY A 1 94 ? 6.571 -5.971 0.708 1.00 97.06 94 GLY A C 1
ATOM 735 O O . GLY A 1 94 ? 7.492 -6.186 -0.080 1.00 97.06 94 GLY A O 1
ATOM 736 N N . VAL A 1 95 ? 5.340 -5.658 0.292 1.00 96.31 95 VAL A N 1
ATOM 737 C CA . VAL A 1 95 ? 4.968 -5.528 -1.124 1.00 96.31 95 VAL A CA 1
ATOM 738 C C . VAL A 1 95 ? 5.732 -4.378 -1.783 1.00 96.31 95 VAL A C 1
ATOM 740 O O . VAL A 1 95 ? 6.257 -4.557 -2.885 1.00 96.31 95 VAL A O 1
ATOM 743 N N . SER A 1 96 ? 5.876 -3.229 -1.116 1.00 95.44 96 SER A N 1
ATOM 744 C CA . SER A 1 96 ? 6.696 -2.107 -1.599 1.00 95.44 96 SER A CA 1
ATOM 745 C C . SER A 1 96 ? 8.148 -2.514 -1.825 1.00 95.44 96 SER A C 1
ATOM 747 O O . SER A 1 96 ? 8.698 -2.272 -2.900 1.00 95.44 96 SER A O 1
ATOM 749 N N . ALA A 1 97 ? 8.759 -3.172 -0.839 1.00 96.75 97 ALA A N 1
ATOM 750 C CA . ALA A 1 97 ? 10.145 -3.616 -0.898 1.00 96.75 97 ALA A CA 1
ATOM 751 C C . ALA A 1 97 ? 10.364 -4.633 -2.026 1.00 96.75 97 ALA A C 1
ATOM 753 O O . ALA A 1 97 ? 11.295 -4.485 -2.819 1.00 96.75 97 ALA A O 1
ATOM 754 N N . LEU A 1 98 ? 9.467 -5.615 -2.162 1.00 96.12 98 LEU A N 1
ATOM 755 C CA . LEU A 1 98 ? 9.496 -6.585 -3.258 1.00 96.12 98 LEU A CA 1
ATOM 756 C C . LEU A 1 98 ? 9.384 -5.891 -4.622 1.00 96.12 98 LEU A C 1
ATOM 758 O O . LEU A 1 98 ? 10.129 -6.192 -5.551 1.00 96.12 98 LEU A O 1
ATOM 762 N N . THR A 1 99 ? 8.472 -4.928 -4.734 1.00 94.88 99 THR A N 1
ATOM 763 C CA . THR A 1 99 ? 8.243 -4.171 -5.968 1.00 94.88 99 THR A CA 1
ATOM 764 C C . THR A 1 99 ? 9.466 -3.345 -6.364 1.00 94.88 99 THR A C 1
ATOM 766 O O . THR A 1 99 ? 9.823 -3.304 -7.542 1.00 94.88 99 THR A O 1
ATOM 769 N N . LEU A 1 100 ? 10.130 -2.714 -5.393 1.00 94.50 100 LEU A N 1
ATOM 770 C CA . LEU A 1 100 ? 11.380 -1.985 -5.607 1.00 94.50 100 LEU A CA 1
ATOM 771 C C . LEU A 1 100 ? 12.505 -2.923 -6.049 1.00 94.50 100 LEU A C 1
ATOM 773 O O . LEU A 1 100 ? 13.204 -2.627 -7.014 1.00 94.50 100 LEU A O 1
ATOM 777 N N . TRP A 1 101 ? 12.647 -4.076 -5.395 1.00 95.75 101 TRP A N 1
ATOM 778 C CA . TRP A 1 101 ? 13.664 -5.064 -5.751 1.00 95.75 101 TRP A CA 1
ATOM 779 C C . TRP A 1 101 ? 13.515 -5.555 -7.199 1.00 95.75 101 TRP A C 1
ATOM 781 O O . TRP A 1 101 ? 14.485 -5.551 -7.962 1.00 95.75 101 TRP A O 1
ATOM 791 N N . LEU A 1 102 ? 12.289 -5.891 -7.614 1.00 93.44 102 LEU A N 1
ATOM 792 C CA . LEU A 1 102 ? 11.997 -6.305 -8.989 1.00 93.44 102 LEU A CA 1
ATOM 793 C C . LEU A 1 102 ? 12.282 -5.189 -10.009 1.00 93.44 102 LEU A C 1
ATOM 795 O O . LEU A 1 102 ? 12.821 -5.457 -11.086 1.00 93.44 102 LEU A O 1
ATOM 799 N N . GLN A 1 103 ? 11.958 -3.935 -9.675 1.00 93.25 103 GLN A N 1
ATOM 800 C CA . GLN A 1 103 ? 12.242 -2.784 -10.535 1.00 93.25 103 GLN A CA 1
ATOM 801 C C . GLN A 1 103 ? 13.740 -2.546 -10.710 1.00 93.25 103 GLN A C 1
ATOM 803 O O . GLN A 1 103 ? 14.190 -2.388 -11.844 1.00 93.25 103 GLN A O 1
ATOM 808 N N . PHE A 1 104 ? 14.517 -2.557 -9.625 1.00 93.00 104 PHE A N 1
ATOM 809 C CA . PHE A 1 104 ? 15.964 -2.358 -9.705 1.00 93.00 104 PHE A CA 1
ATOM 810 C C . PHE A 1 104 ? 16.642 -3.450 -10.535 1.00 93.00 104 PHE A C 1
ATOM 812 O O . PHE A 1 104 ? 17.482 -3.144 -11.383 1.00 93.00 104 PHE A O 1
ATOM 819 N N . GLY A 1 105 ? 16.227 -4.710 -10.368 1.00 90.06 105 GLY A N 1
ATOM 820 C CA . GLY A 1 105 ? 16.720 -5.811 -11.196 1.00 90.06 105 GLY A CA 1
ATOM 821 C C . GLY A 1 105 ? 16.445 -5.588 -12.688 1.00 90.06 105 GLY A C 1
ATOM 822 O O . GLY A 1 105 ? 17.340 -5.743 -13.522 1.00 90.06 105 GLY A O 1
ATOM 823 N N . PHE A 1 106 ? 15.229 -5.156 -13.037 1.00 89.56 106 PHE A N 1
ATOM 824 C CA . PHE A 1 106 ? 14.872 -4.848 -14.423 1.00 89.56 106 PHE A CA 1
ATOM 825 C C . PHE A 1 106 ? 15.638 -3.642 -14.985 1.00 89.56 106 PHE A C 1
ATOM 827 O O . PHE A 1 106 ? 16.121 -3.706 -16.116 1.00 89.56 106 PHE A O 1
ATOM 834 N N . GLN A 1 107 ? 15.788 -2.567 -14.205 1.00 89.81 107 GLN A N 1
ATOM 835 C CA . GLN A 1 107 ? 16.533 -1.369 -14.602 1.00 89.81 107 GLN A CA 1
ATOM 836 C C . GLN A 1 10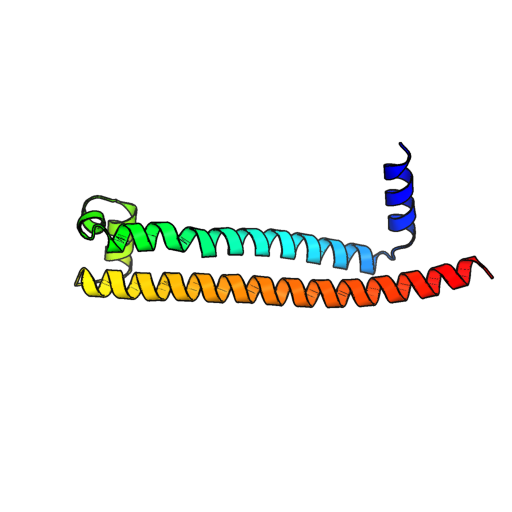7 ? 17.990 -1.697 -14.928 1.00 89.81 107 GLN A C 1
ATOM 838 O O . GLN A 1 107 ? 18.495 -1.271 -15.966 1.00 89.81 107 GLN A O 1
ATOM 843 N N . PHE A 1 108 ? 18.646 -2.500 -14.089 1.00 89.12 108 PHE A N 1
ATOM 844 C CA . PHE A 1 108 ? 20.032 -2.902 -14.308 1.00 89.12 108 PHE A CA 1
ATOM 845 C C . PHE A 1 108 ? 20.201 -3.682 -15.621 1.00 89.12 108 PHE A C 1
ATOM 847 O O . PHE A 1 108 ? 21.064 -3.359 -16.439 1.00 89.12 108 PHE A O 1
ATOM 854 N N . ILE A 1 109 ? 19.320 -4.657 -15.876 1.00 86.75 109 ILE A N 1
ATOM 855 C CA . ILE A 1 109 ? 19.318 -5.433 -17.127 1.00 86.75 109 ILE A CA 1
ATOM 856 C C . ILE A 1 109 ? 19.064 -4.523 -18.336 1.00 86.75 109 ILE A C 1
ATOM 858 O O . ILE A 1 109 ? 19.742 -4.644 -19.358 1.00 86.75 109 ILE A O 1
ATOM 862 N N . LEU A 1 110 ? 18.098 -3.607 -18.237 1.00 87.56 110 LEU A N 1
ATOM 863 C CA . LEU A 1 110 ? 17.748 -2.695 -19.323 1.00 87.56 110 LEU A CA 1
ATOM 864 C C . LEU A 1 110 ? 18.921 -1.777 -19.694 1.00 87.56 110 LEU A C 1
ATOM 866 O O . LEU A 1 110 ? 19.224 -1.623 -20.877 1.00 87.56 110 LEU A O 1
ATOM 870 N N . VAL A 1 111 ? 19.604 -1.213 -18.693 1.00 87.69 111 VAL A N 1
ATOM 871 C CA . VAL A 1 111 ? 20.777 -0.347 -18.885 1.00 87.69 111 VAL A CA 1
ATOM 872 C C . VAL A 1 111 ? 21.906 -1.093 -19.593 1.00 87.69 111 VAL A C 1
ATOM 874 O O . VAL A 1 111 ? 22.460 -0.572 -20.563 1.00 87.69 111 VAL A O 1
ATOM 877 N N . LEU A 1 112 ? 22.212 -2.325 -19.171 1.00 85.69 112 LEU A N 1
ATOM 878 C CA . LEU A 1 112 ? 23.240 -3.142 -19.821 1.00 85.69 112 LEU A CA 1
ATOM 879 C C . LEU A 1 112 ? 22.902 -3.403 -21.292 1.00 85.69 112 LEU A C 1
ATOM 881 O O . LEU A 1 112 ? 23.732 -3.162 -22.168 1.00 85.69 112 LEU A O 1
ATOM 885 N N . VAL A 1 113 ? 21.672 -3.835 -21.587 1.00 85.06 113 VAL A N 1
ATOM 886 C CA . VAL A 1 113 ? 21.259 -4.140 -22.966 1.00 85.06 113 VAL A CA 1
ATOM 887 C C . VAL A 1 113 ? 21.314 -2.900 -23.864 1.00 85.06 113 VAL A C 1
ATOM 889 O O . VAL A 1 113 ? 21.805 -2.988 -24.991 1.00 85.06 113 VAL A O 1
ATOM 892 N N . CYS A 1 114 ? 20.855 -1.743 -23.381 1.00 82.12 114 CYS A N 1
ATOM 893 C CA . CYS A 1 114 ? 20.917 -0.492 -24.140 1.00 82.12 114 CYS A CA 1
ATOM 894 C C . CYS A 1 114 ? 22.363 -0.037 -24.394 1.00 82.12 114 CYS A C 1
ATOM 896 O O . CYS A 1 114 ? 22.673 0.379 -25.509 1.00 82.12 114 CYS A O 1
ATOM 898 N N . SER A 1 115 ? 23.251 -0.163 -23.401 1.00 84.00 115 SER A N 1
ATOM 899 C CA . SER A 1 115 ? 24.670 0.200 -23.526 1.00 84.00 115 SER A CA 1
ATOM 900 C C . SER A 1 115 ? 25.378 -0.621 -24.614 1.00 84.00 115 SER A C 1
ATOM 902 O O . SER A 1 115 ? 25.940 -0.056 -25.554 1.00 84.00 115 SER A O 1
ATOM 904 N N . PHE A 1 116 ? 25.252 -1.954 -24.572 1.00 82.06 116 PHE A N 1
ATOM 905 C CA . PHE A 1 116 ? 25.851 -2.836 -25.583 1.00 82.06 116 PHE A CA 1
ATOM 906 C C . PHE A 1 116 ? 25.260 -2.630 -26.984 1.00 82.06 116 PHE A C 1
ATOM 908 O O . PHE A 1 116 ? 25.978 -2.707 -27.982 1.00 82.06 116 PHE A O 1
ATOM 915 N N . ARG A 1 117 ? 23.953 -2.364 -27.086 1.00 80.06 117 ARG A N 1
ATOM 916 C CA . ARG A 1 117 ? 23.285 -2.151 -28.376 1.00 80.06 117 ARG A CA 1
ATOM 917 C C . ARG A 1 117 ? 23.636 -0.801 -29.002 1.00 80.06 117 ARG A C 1
ATOM 919 O O . ARG A 1 117 ? 23.738 -0.736 -30.221 1.00 80.06 117 ARG A O 1
ATOM 926 N N . SER A 1 118 ? 23.874 0.232 -28.193 1.00 76.50 118 SER A N 1
ATOM 927 C CA . SER A 1 118 ? 24.335 1.544 -28.665 1.00 76.50 118 SER A CA 1
ATOM 928 C C . SER A 1 118 ? 25.733 1.466 -29.292 1.00 76.50 118 SER A C 1
ATOM 930 O O . SER A 1 118 ? 25.934 1.949 -30.403 1.00 76.50 118 SER A O 1
ATOM 932 N N . MET A 1 119 ? 26.675 0.756 -28.654 1.00 76.62 119 MET A N 1
ATOM 933 C CA . MET A 1 119 ? 28.036 0.566 -29.195 1.00 76.62 119 MET A CA 1
ATOM 934 C C . MET A 1 119 ? 28.055 -0.171 -30.539 1.00 76.62 119 MET A C 1
ATOM 936 O O . MET A 1 119 ? 28.927 0.063 -31.368 1.00 76.62 119 MET A O 1
ATOM 940 N N . LYS A 1 120 ? 27.084 -1.059 -30.770 1.00 67.75 120 LYS A N 1
ATOM 941 C CA . LYS A 1 120 ? 26.968 -1.831 -32.013 1.00 67.75 120 LYS A CA 1
ATOM 942 C C . LYS A 1 120 ? 26.388 -1.030 -33.187 1.00 67.75 120 LYS A C 1
ATOM 944 O O . LYS A 1 120 ? 26.407 -1.526 -34.301 1.00 67.75 120 LYS A O 1
ATOM 949 N N . ILE A 1 121 ? 25.827 0.153 -32.927 1.00 65.12 121 ILE A N 1
ATOM 950 C CA . ILE A 1 121 ? 25.269 1.065 -33.940 1.00 65.12 121 ILE A CA 1
ATOM 951 C C . ILE A 1 121 ? 26.310 2.126 -34.355 1.00 65.12 121 ILE A C 1
ATOM 953 O O . ILE A 1 121 ? 26.173 2.735 -35.410 1.00 65.12 121 ILE A O 1
ATOM 957 N N . SER A 1 122 ? 27.357 2.343 -33.547 1.00 58.62 122 SER A N 1
ATOM 958 C CA . SER A 1 122 ? 28.451 3.290 -33.821 1.00 58.62 122 SER A CA 1
ATOM 959 C C . SER A 1 122 ? 29.677 2.687 -34.531 1.00 58.62 122 SER A C 1
ATOM 961 O O . SER A 1 122 ? 30.646 3.411 -34.751 1.00 58.62 122 SER A O 1
ATOM 963 N N . LEU A 1 123 ? 29.658 1.384 -34.832 1.00 50.75 123 LEU A N 1
ATOM 964 C CA . LEU A 1 123 ? 30.686 0.619 -35.557 1.00 50.75 123 LEU A CA 1
ATOM 965 C C . LEU A 1 123 ? 30.102 0.126 -36.882 1.00 50.75 123 LEU A C 1
ATOM 967 O O . LEU A 1 123 ? 30.842 0.160 -37.887 1.00 50.75 123 LEU A O 1
#

Radius of gyration: 23.49 Å; chains: 1; bounding box: 53×30×60 Å

Foldseek 3Di:
DVVVVVVVVLVVLDDPVLVVLVVVLVVLVVVLVVLLCVLVVLVVVLVVCVVDVCCCVVPPVNVVVCVVVVPPDSVVSSVVSVVVSVVSNVVSVVSVVVSVVSVVVSVVVSVVSSVVSVVVVVD

Secondary structure (DSSP, 8-state):
-HHHHHHHHHHHHS-HHHHHHHHHHHHHHHHHHHHHHHHHHTHHHHHHHHH-TTHHHH-HHHHHHHHHTT-SSHHHHHHHHHHHHHHHHHHHHHHHHHHHHHHHHHHHHHHHHHHHHHHTT--

Sequence (123 aa):
MYIISIITSVYSILNREQKTKMLFLQIFFAFS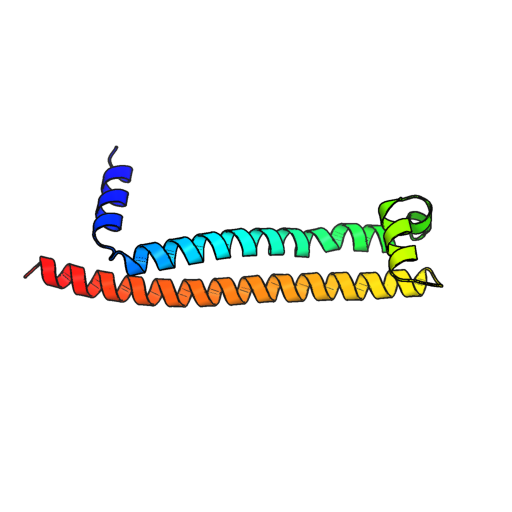AVIQVIGVASIAPFIGLISNPESISTNKVFAFLYQFGDFTSTESFVFGFAILSIVMIVVSNGVSALTLWLQFGFQFILVLVCSFRSMKISL

pLDDT: mean 88.89, std 7.37, range [50.75, 97.06]